Protein AF-A0A1R1MHG1-F1 (afdb_monomer_lite)

Sequence (68 aa):
MNILLSGASLFFLGIGLIFYSEHFLNSSLLQEISALIGLLFSAAGGILAAVGYICLSILRIFKFINDD

pLDDT: mean 87.43, std 7.13, range [51.56, 95.06]

Structure (mmCIF, N/CA/C/O backbone):
data_AF-A0A1R1MHG1-F1
#
_entry.id   AF-A0A1R1MHG1-F1
#
loop_
_atom_site.group_PDB
_atom_site.id
_atom_site.type_symbol
_atom_site.label_atom_id
_atom_site.label_alt_id
_atom_site.label_comp_id
_atom_site.label_asym_id
_atom_site.label_entity_id
_atom_site.label_seq_id
_atom_site.pdbx_PDB_ins_code
_atom_site.Cartn_x
_atom_site.Cartn_y
_atom_site.Cartn_z
_atom_site.occupancy
_atom_site.B_iso_or_equiv
_atom_site.auth_seq_id
_atom_site.auth_comp_id
_atom_site.auth_asym_id
_atom_site.auth_atom_id
_atom_site.pdbx_PDB_model_num
ATOM 1 N N . MET A 1 1 ? 9.795 -6.413 -13.011 1.00 61.62 1 MET A N 1
ATOM 2 C CA . MET A 1 1 ? 8.749 -7.287 -12.431 1.00 61.62 1 MET A CA 1
ATOM 3 C C . MET A 1 1 ? 8.518 -6.998 -10.945 1.00 61.62 1 MET A C 1
ATOM 5 O O . MET A 1 1 ? 7.381 -6.763 -10.563 1.00 61.62 1 MET A O 1
ATOM 9 N N . ASN A 1 2 ? 9.575 -6.957 -10.121 1.00 77.25 2 ASN A N 1
ATOM 10 C CA . ASN A 1 2 ? 9.466 -6.937 -8.651 1.00 77.25 2 ASN A CA 1
ATOM 11 C C . ASN A 1 2 ? 8.698 -5.736 -8.069 1.00 77.25 2 ASN A C 1
ATOM 13 O O . ASN A 1 2 ? 7.929 -5.920 -7.135 1.00 77.25 2 ASN A O 1
ATOM 17 N N . ILE A 1 3 ? 8.851 -4.533 -8.635 1.00 79.44 3 ILE A N 1
ATOM 18 C CA . ILE A 1 3 ? 8.190 -3.316 -8.122 1.00 79.44 3 ILE A CA 1
ATOM 19 C C . ILE A 1 3 ? 6.674 -3.360 -8.349 1.00 79.44 3 ILE A C 1
ATOM 21 O O . ILE A 1 3 ? 5.906 -3.035 -7.451 1.00 79.44 3 ILE A O 1
ATOM 25 N N . LEU A 1 4 ? 6.240 -3.822 -9.527 1.00 82.06 4 LEU A N 1
ATOM 26 C CA . LEU A 1 4 ? 4.818 -3.946 -9.853 1.00 82.06 4 LEU A CA 1
ATOM 27 C C . LEU A 1 4 ? 4.153 -4.994 -8.958 1.00 82.06 4 LEU A C 1
ATOM 29 O O . LEU A 1 4 ? 3.121 -4.723 -8.357 1.00 82.06 4 LEU A O 1
ATOM 33 N N . LEU A 1 5 ? 4.782 -6.165 -8.815 1.00 86.38 5 LEU A N 1
ATOM 34 C CA . LEU A 1 5 ? 4.249 -7.252 -7.994 1.00 86.38 5 LEU A CA 1
ATOM 35 C C . LEU A 1 5 ? 4.212 -6.883 -6.503 1.00 86.38 5 LEU A C 1
ATOM 37 O O . LEU A 1 5 ? 3.241 -7.192 -5.815 1.00 86.38 5 LEU A O 1
ATOM 41 N N . SER A 1 6 ? 5.240 -6.182 -6.015 1.00 86.62 6 SER A N 1
ATOM 42 C CA . SER A 1 6 ? 5.287 -5.654 -4.649 1.00 86.62 6 SER A CA 1
ATOM 43 C C . SER A 1 6 ? 4.201 -4.601 -4.415 1.00 86.62 6 SER A C 1
ATOM 45 O O . SER A 1 6 ? 3.473 -4.700 -3.430 1.00 86.62 6 SER A O 1
ATOM 47 N N . GLY A 1 7 ? 4.024 -3.657 -5.345 1.00 87.50 7 GLY A N 1
ATOM 48 C CA . GLY A 1 7 ? 2.973 -2.640 -5.270 1.00 87.50 7 GLY A CA 1
ATOM 49 C C . GLY A 1 7 ? 1.571 -3.241 -5.301 1.00 87.50 7 GLY A C 1
ATOM 50 O O . GLY A 1 7 ? 0.738 -2.909 -4.463 1.00 87.50 7 GLY A O 1
ATOM 51 N N . ALA A 1 8 ? 1.332 -4.197 -6.201 1.00 88.56 8 ALA A N 1
ATOM 52 C CA . ALA A 1 8 ? 0.062 -4.911 -6.284 1.00 88.56 8 ALA A CA 1
ATOM 53 C C . ALA A 1 8 ? -0.228 -5.698 -4.997 1.00 88.56 8 ALA A C 1
ATOM 55 O O . ALA A 1 8 ? -1.337 -5.634 -4.477 1.00 88.56 8 ALA A O 1
ATOM 56 N N . SER A 1 9 ? 0.772 -6.384 -4.436 1.00 91.25 9 SER A N 1
ATOM 57 C CA . SER A 1 9 ? 0.614 -7.110 -3.169 1.00 91.25 9 SER A CA 1
ATOM 58 C C . SER A 1 9 ? 0.260 -6.166 -2.015 1.00 91.25 9 SER A C 1
ATOM 60 O O . SER A 1 9 ? -0.635 -6.471 -1.231 1.00 91.25 9 SER A O 1
ATOM 62 N N . LEU A 1 10 ? 0.911 -4.998 -1.940 1.00 91.38 10 LEU A N 1
ATOM 63 C CA . LEU A 1 10 ? 0.621 -3.971 -0.936 1.00 91.38 10 LEU A CA 1
ATOM 64 C C . LEU A 1 10 ? -0.790 -3.381 -1.109 1.00 91.38 10 LEU A C 1
ATOM 66 O O . LEU A 1 10 ? -1.497 -3.176 -0.126 1.00 91.38 10 LEU A O 1
ATOM 70 N N . PHE A 1 11 ? -1.219 -3.167 -2.357 1.00 92.25 11 PHE A N 1
ATOM 71 C CA . PHE A 1 11 ? -2.562 -2.697 -2.700 1.00 92.25 11 PHE A CA 1
ATOM 72 C C 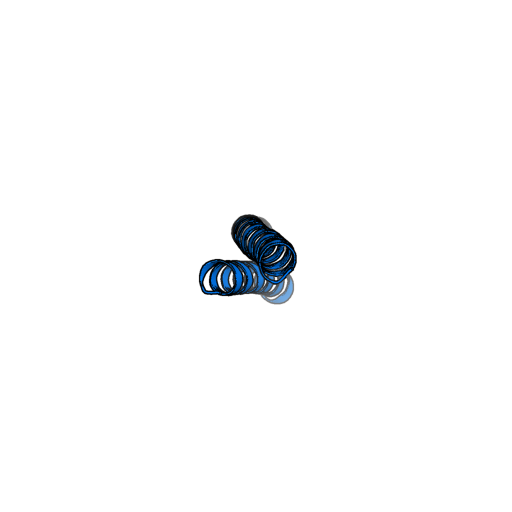. PHE A 1 11 ? -3.639 -3.680 -2.228 1.00 92.25 11 PHE A C 1
ATOM 74 O O . PHE A 1 11 ? -4.562 -3.298 -1.508 1.00 92.25 11 PHE A O 1
ATOM 81 N N . PHE A 1 12 ? -3.494 -4.963 -2.575 1.00 92.88 12 PHE A N 1
ATOM 82 C CA . PHE A 1 12 ? -4.437 -6.002 -2.158 1.00 92.88 12 PHE A CA 1
ATOM 83 C C . PHE A 1 12 ? -4.447 -6.205 -0.640 1.00 92.88 12 PHE A C 1
ATOM 85 O O . PHE A 1 12 ? -5.514 -6.432 -0.074 1.00 92.88 12 PHE A O 1
ATOM 92 N N . LEU A 1 13 ? -3.300 -6.056 0.031 1.00 93.19 13 LEU A N 1
ATOM 93 C CA . LEU A 1 13 ? -3.237 -6.028 1.494 1.00 93.19 13 LEU A CA 1
ATOM 94 C C . LEU A 1 13 ? -4.059 -4.874 2.080 1.00 93.19 13 LEU A C 1
ATOM 96 O O . LEU A 1 13 ? -4.837 -5.089 3.006 1.00 93.19 13 LEU A O 1
ATOM 100 N N . GLY A 1 14 ? -3.923 -3.668 1.521 1.00 90.38 14 GLY A N 1
ATOM 101 C CA . GLY A 1 14 ? -4.7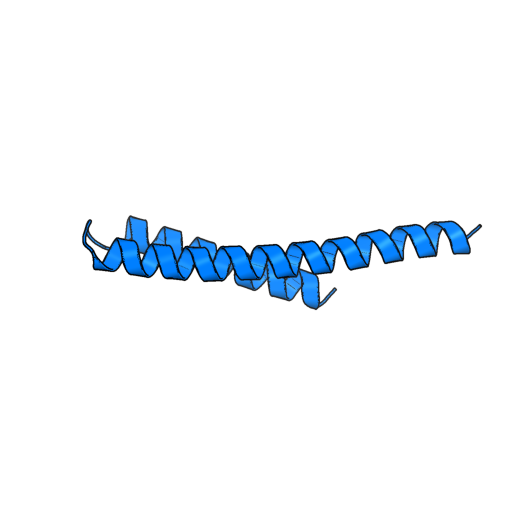04 -2.500 1.926 1.00 90.38 14 GLY A CA 1
ATOM 102 C C . GLY A 1 14 ? -6.208 -2.715 1.754 1.00 90.38 14 GLY A C 1
ATOM 103 O O . GLY A 1 14 ? -6.967 -2.487 2.693 1.00 90.38 14 GLY A O 1
ATOM 104 N N . ILE A 1 15 ? -6.640 -3.243 0.602 1.00 92.12 15 ILE A N 1
ATOM 105 C CA . ILE A 1 15 ? -8.048 -3.609 0.364 1.00 92.12 15 ILE A CA 1
ATOM 106 C C . ILE A 1 15 ? -8.535 -4.654 1.368 1.00 92.12 15 ILE A C 1
ATOM 108 O O . ILE A 1 15 ? -9.623 -4.504 1.919 1.00 92.12 15 ILE A O 1
ATOM 112 N N . GLY A 1 16 ? -7.738 -5.692 1.633 1.00 91.12 16 GLY A N 1
ATOM 113 C CA . GLY A 1 16 ? -8.081 -6.715 2.618 1.00 91.12 16 GLY A CA 1
ATOM 114 C C . GLY A 1 16 ? -8.309 -6.124 4.009 1.00 91.12 16 GLY A C 1
ATOM 115 O O . GLY A 1 16 ? -9.237 -6.529 4.703 1.00 91.12 16 GLY A O 1
ATOM 116 N N . LEU A 1 17 ? -7.519 -5.117 4.389 1.00 90.31 17 LEU A N 1
ATOM 117 C CA . LEU A 1 17 ? -7.647 -4.422 5.668 1.00 90.31 17 LEU A CA 1
ATOM 118 C C . LEU A 1 17 ? -8.920 -3.565 5.734 1.00 90.31 17 LEU A C 1
ATOM 120 O O . LEU A 1 17 ? -9.603 -3.583 6.755 1.00 90.31 17 LEU A O 1
ATOM 124 N N . ILE A 1 18 ? -9.289 -2.884 4.643 1.00 92.69 18 ILE A N 1
ATOM 125 C CA . ILE A 1 18 ? -10.570 -2.159 4.542 1.00 92.69 18 ILE A CA 1
ATOM 126 C C . ILE A 1 18 ? -11.742 -3.135 4.689 1.00 92.69 18 ILE A C 1
ATOM 128 O O . ILE A 1 18 ? -12.641 -2.902 5.490 1.00 92.69 18 ILE A O 1
ATOM 132 N N . PHE A 1 19 ? -11.706 -4.255 3.964 1.00 92.56 19 PHE A N 1
ATOM 133 C CA . PHE A 1 19 ? -12.782 -5.246 3.983 1.00 92.56 19 PHE A CA 1
ATOM 134 C C . PHE A 1 19 ? -12.915 -5.920 5.353 1.00 92.56 19 PHE A C 1
ATOM 136 O O . PHE A 1 19 ? -14.018 -6.109 5.859 1.00 92.56 19 PHE A O 1
ATOM 143 N N . TYR A 1 20 ? -11.783 -6.236 5.987 1.00 90.19 20 TYR A N 1
ATOM 144 C CA . TYR A 1 20 ? -11.753 -6.728 7.360 1.00 90.19 20 TYR A CA 1
ATOM 145 C C . TYR A 1 20 ? -12.345 -5.700 8.324 1.00 90.19 20 TYR A C 1
ATOM 147 O O . TYR A 1 20 ? -13.152 -6.054 9.180 1.00 90.19 20 TYR A O 1
ATOM 155 N N . SER A 1 21 ? -11.987 -4.427 8.147 1.00 89.06 21 SER A N 1
ATOM 156 C CA . SER A 1 21 ? -12.517 -3.336 8.951 1.00 89.06 21 SER A CA 1
ATOM 157 C C . SER A 1 21 ? -14.039 -3.273 8.879 1.00 89.06 21 SER A C 1
ATOM 159 O O . SER A 1 21 ? -14.701 -3.281 9.910 1.00 89.06 21 SER A O 1
ATOM 161 N N . GLU A 1 22 ? -14.603 -3.275 7.672 1.00 87.06 22 GLU A N 1
ATOM 162 C CA . GLU A 1 22 ? -16.051 -3.155 7.494 1.00 87.06 22 GLU A CA 1
ATOM 163 C C . GLU A 1 22 ? -16.850 -4.379 7.933 1.00 87.06 22 GLU A C 1
ATOM 165 O O . GLU A 1 22 ? -17.992 -4.233 8.362 1.00 87.06 22 GLU A O 1
ATOM 170 N N . HIS A 1 23 ? -16.282 -5.581 7.814 1.00 86.56 23 HIS A N 1
ATOM 171 C CA . HIS A 1 23 ? -17.035 -6.812 8.052 1.00 86.56 23 HIS A CA 1
ATOM 172 C C . HIS A 1 23 ? -16.878 -7.373 9.471 1.00 86.56 23 HIS A C 1
ATOM 174 O O . HIS A 1 23 ? -17.780 -8.052 9.958 1.00 86.56 23 HIS A O 1
ATOM 180 N N . PHE A 1 24 ? -15.743 -7.118 10.134 1.00 85.69 24 PHE A N 1
ATOM 181 C CA . PHE A 1 24 ? -15.442 -7.678 11.458 1.00 85.69 24 PHE A CA 1
ATOM 182 C C . PHE A 1 24 ? -15.518 -6.665 12.601 1.00 85.69 24 PHE A C 1
ATOM 184 O O . PHE A 1 24 ? -15.675 -7.087 13.750 1.00 85.69 24 PHE A O 1
ATOM 191 N N . LEU A 1 25 ? -15.411 -5.358 12.339 1.00 83.56 25 LEU A N 1
ATOM 192 C CA . LEU A 1 25 ? -15.622 -4.353 13.379 1.00 83.56 25 LEU A CA 1
ATOM 193 C C . LEU A 1 25 ? -17.077 -3.884 13.388 1.00 83.56 25 LEU A C 1
ATOM 195 O O . LEU A 1 25 ? -17.699 -3.669 12.356 1.00 83.56 25 LEU A O 1
ATOM 199 N N . ASN A 1 26 ? -17.613 -3.705 14.595 1.00 79.19 26 ASN A N 1
ATOM 200 C CA . ASN A 1 26 ? -18.883 -3.014 14.771 1.00 79.19 26 ASN A CA 1
ATOM 201 C C . ASN A 1 26 ? -18.726 -1.541 14.386 1.00 79.19 26 ASN A C 1
ATOM 203 O O . ASN A 1 26 ? -17.686 -0.948 14.693 1.00 79.19 26 ASN A O 1
ATOM 207 N N . SER A 1 27 ? -19.795 -0.972 13.813 1.00 75.06 27 SER A N 1
ATOM 208 C CA . SER A 1 27 ? -19.897 0.427 13.376 1.00 75.06 27 SER A CA 1
ATOM 209 C C . SER A 1 27 ? -19.488 1.379 14.499 1.00 75.06 27 SER A C 1
ATOM 211 O O . SER A 1 27 ? -20.275 1.735 15.374 1.00 75.06 27 SER A O 1
ATOM 213 N N . SER A 1 28 ? -18.207 1.731 14.512 1.00 86.81 28 SER A N 1
ATOM 214 C CA . SER A 1 28 ? -17.547 2.460 15.587 1.00 86.81 28 SER A CA 1
ATOM 215 C C . SER A 1 28 ? -16.398 3.280 15.023 1.00 86.81 28 SER A C 1
ATOM 217 O O . SER A 1 28 ? -15.885 3.006 13.940 1.00 86.81 28 SER A O 1
ATOM 219 N N . LEU A 1 29 ? -15.946 4.260 15.800 1.00 87.12 29 LEU A N 1
ATOM 220 C CA . LEU A 1 29 ? -14.847 5.147 15.417 1.00 87.12 29 LEU A CA 1
ATOM 221 C C . LEU A 1 29 ? -13.541 4.376 15.122 1.00 87.12 29 LEU A C 1
ATOM 223 O O . LEU A 1 29 ? -12.719 4.815 14.324 1.00 87.12 29 LEU A O 1
ATOM 227 N N . LEU A 1 30 ? -13.368 3.189 15.719 1.00 87.88 30 LEU A N 1
ATOM 228 C CA . LEU A 1 30 ? -12.242 2.302 15.423 1.00 87.88 30 LEU A CA 1
ATOM 229 C C . LEU A 1 30 ? -12.309 1.723 14.007 1.00 87.88 30 LEU A C 1
ATOM 231 O O . LEU A 1 30 ? -11.270 1.666 13.358 1.00 87.88 30 LEU A O 1
ATOM 235 N N . GLN A 1 31 ? -13.501 1.355 13.520 1.00 91.12 31 GLN A N 1
ATOM 236 C CA . GLN A 1 31 ? -13.704 0.858 12.155 1.00 91.12 31 GLN A CA 1
ATOM 237 C C . GLN A 1 31 ? -13.324 1.914 11.116 1.00 91.12 31 GLN A C 1
ATOM 239 O O . GLN A 1 31 ? -12.669 1.598 10.123 1.00 91.12 31 GLN A O 1
ATOM 244 N N . GLU A 1 32 ? -13.717 3.170 11.333 1.00 90.12 32 GLU A N 1
ATOM 245 C CA . GLU A 1 32 ? -13.343 4.258 10.428 1.00 90.12 32 GLU A CA 1
ATOM 246 C C . GLU A 1 32 ? -11.827 4.448 10.389 1.00 90.12 32 GLU A C 1
ATOM 248 O O . GLU A 1 32 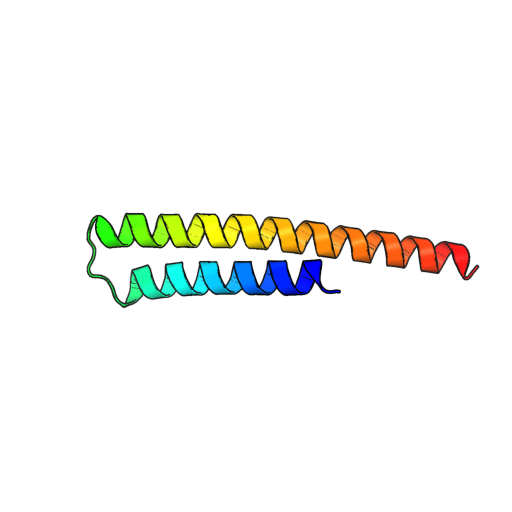? -11.253 4.534 9.306 1.00 90.12 32 GLU A O 1
ATOM 253 N N . ILE A 1 33 ? -11.152 4.436 11.544 1.00 92.88 33 ILE A N 1
ATOM 254 C CA . ILE A 1 33 ? -9.692 4.589 11.608 1.00 92.88 33 ILE A CA 1
ATOM 255 C C . ILE A 1 33 ? -8.978 3.408 10.938 1.00 92.88 33 ILE A C 1
ATOM 257 O O . ILE A 1 33 ? -8.045 3.625 10.162 1.00 92.88 33 ILE A O 1
ATOM 261 N N . SER A 1 34 ? -9.400 2.164 11.183 1.00 90.94 34 SER A N 1
ATOM 262 C CA . SER A 1 34 ? -8.790 1.002 10.524 1.00 90.94 34 SER A CA 1
ATOM 263 C C . SER A 1 34 ? -9.059 0.979 9.022 1.00 90.94 34 SER A C 1
ATOM 265 O O . SER A 1 34 ? -8.143 0.685 8.254 1.00 90.94 34 SER A O 1
ATOM 267 N N . ALA A 1 35 ? -10.257 1.368 8.577 1.00 92.12 35 ALA A N 1
ATOM 268 C CA . ALA A 1 35 ? -10.555 1.525 7.156 1.00 92.12 35 ALA A CA 1
ATOM 269 C C . ALA A 1 35 ? -9.693 2.628 6.521 1.00 92.12 35 ALA A C 1
ATOM 271 O O . ALA A 1 35 ? -9.169 2.437 5.425 1.00 92.12 35 ALA A O 1
ATOM 272 N N . LEU A 1 36 ? -9.459 3.740 7.225 1.00 93.69 36 LEU A N 1
ATOM 273 C CA . LEU A 1 36 ? -8.596 4.829 6.763 1.00 93.69 36 LEU A CA 1
ATOM 274 C C . LEU A 1 36 ? -7.133 4.384 6.612 1.00 93.69 36 LEU A C 1
ATOM 276 O O . LEU A 1 36 ? -6.467 4.733 5.637 1.00 93.69 36 LEU A O 1
ATOM 280 N N . ILE A 1 37 ? -6.630 3.577 7.551 1.00 93.50 37 ILE A N 1
ATOM 281 C CA . ILE A 1 37 ? -5.295 2.973 7.450 1.00 93.50 37 ILE A CA 1
ATOM 282 C C . ILE A 1 37 ? -5.242 2.040 6.237 1.00 93.50 37 ILE A C 1
ATOM 284 O O . ILE A 1 37 ? -4.328 2.150 5.420 1.00 93.50 37 ILE A O 1
ATOM 288 N N . GLY A 1 38 ? -6.238 1.169 6.070 1.00 91.81 38 GLY A N 1
ATOM 289 C CA . GLY A 1 38 ? -6.338 0.289 4.904 1.00 91.81 38 GLY A CA 1
ATOM 290 C C . GLY A 1 38 ? -6.365 1.068 3.585 1.00 91.81 38 GLY A C 1
ATOM 291 O O . GLY A 1 38 ? -5.684 0.693 2.630 1.00 91.81 38 GLY A O 1
ATOM 292 N N . LEU A 1 39 ? -7.065 2.204 3.556 1.00 94.56 39 LEU A N 1
ATOM 293 C CA . LEU A 1 39 ? -7.118 3.118 2.418 1.00 94.56 39 LEU A CA 1
ATOM 294 C C . LEU A 1 39 ? -5.746 3.711 2.089 1.00 94.56 39 LEU A C 1
ATOM 296 O O . LEU A 1 39 ? -5.366 3.724 0.921 1.00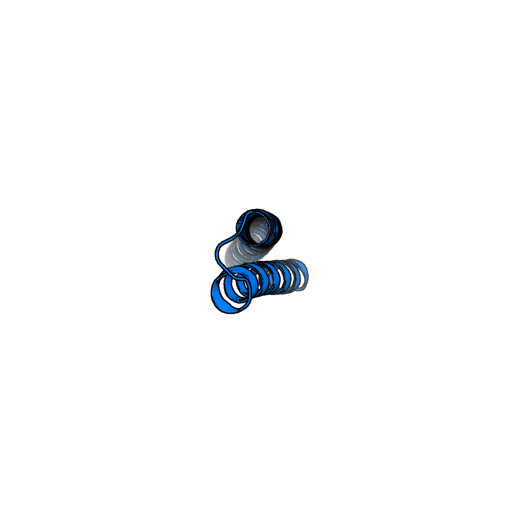 94.56 39 LEU A O 1
ATOM 300 N N . LEU A 1 40 ? -4.982 4.157 3.088 1.00 95.06 40 LEU A N 1
ATOM 301 C CA . LEU A 1 40 ? -3.626 4.679 2.883 1.00 95.06 40 LEU A CA 1
ATOM 302 C C . LEU A 1 40 ? -2.688 3.614 2.307 1.00 95.06 40 LEU A C 1
ATOM 304 O O . LEU A 1 40 ? -1.960 3.885 1.350 1.00 95.06 40 LEU A O 1
ATOM 308 N N . PHE A 1 41 ? -2.734 2.395 2.848 1.00 92.50 41 PHE A N 1
ATOM 309 C CA . PHE A 1 41 ? -1.950 1.269 2.334 1.00 92.50 41 PHE A CA 1
ATOM 310 C C . PHE A 1 41 ? -2.348 0.905 0.903 1.00 92.50 41 PHE A C 1
ATOM 312 O O . PHE A 1 41 ? -1.478 0.703 0.053 1.00 92.50 41 PHE A O 1
ATOM 319 N N . SER A 1 42 ? -3.653 0.879 0.624 1.00 93.81 42 SER A N 1
ATOM 320 C CA . SER A 1 42 ? -4.182 0.634 -0.713 1.00 93.81 42 SER A CA 1
ATOM 321 C C . SER A 1 42 ? -3.710 1.719 -1.683 1.00 93.81 42 SER A C 1
ATOM 323 O O . SER A 1 42 ? -3.072 1.415 -2.685 1.00 93.81 42 SER A O 1
ATOM 325 N N . ALA A 1 43 ? -3.872 3.000 -1.351 1.00 94.75 43 ALA A N 1
ATOM 326 C CA . ALA A 1 43 ? -3.420 4.108 -2.190 1.00 94.75 43 ALA A CA 1
ATOM 327 C C . ALA A 1 43 ? -1.909 4.047 -2.484 1.00 94.75 43 ALA A C 1
ATOM 329 O O . ALA A 1 43 ? -1.501 4.145 -3.642 1.00 94.75 43 ALA A O 1
ATOM 330 N N . ALA A 1 44 ? -1.077 3.819 -1.463 1.00 93.31 44 ALA A N 1
ATOM 331 C CA . ALA A 1 44 ? 0.371 3.706 -1.628 1.00 93.31 44 ALA A CA 1
ATOM 332 C C . ALA A 1 44 ? 0.761 2.518 -2.524 1.00 93.31 44 ALA A C 1
ATOM 334 O O . ALA A 1 44 ? 1.568 2.673 -3.444 1.00 93.31 44 ALA A O 1
ATOM 335 N N . GLY A 1 45 ? 0.158 1.346 -2.301 1.00 90.25 45 GLY A N 1
ATOM 336 C CA . GLY A 1 45 ? 0.384 0.157 -3.124 1.00 90.25 45 GLY A CA 1
ATOM 337 C C . GLY A 1 45 ? -0.055 0.357 -4.573 1.00 90.25 45 GLY A C 1
ATOM 338 O O . GLY A 1 45 ? 0.667 -0.020 -5.496 1.00 90.25 45 GLY A O 1
ATOM 339 N N . GLY A 1 46 ? -1.190 1.027 -4.781 1.00 91.62 46 GLY A N 1
ATOM 340 C CA . GLY A 1 46 ? -1.722 1.359 -6.101 1.00 91.62 46 GLY A CA 1
ATOM 341 C C . GLY A 1 46 ? -0.800 2.292 -6.882 1.00 91.62 46 GLY A C 1
ATOM 342 O O . GLY A 1 46 ? -0.513 2.029 -8.050 1.00 91.62 46 GLY A O 1
ATOM 343 N N . ILE A 1 47 ? -0.258 3.326 -6.231 1.00 92.50 47 ILE A N 1
ATOM 344 C CA . ILE A 1 47 ? 0.739 4.222 -6.837 1.00 92.50 47 ILE A CA 1
ATOM 345 C C . ILE A 1 47 ? 1.999 3.435 -7.212 1.00 92.50 47 ILE A C 1
ATOM 347 O O . ILE A 1 47 ? 2.486 3.549 -8.337 1.00 92.50 47 ILE A O 1
ATOM 351 N N . LEU A 1 48 ? 2.506 2.590 -6.309 1.00 88.88 48 LEU A N 1
ATOM 352 C CA . LEU A 1 48 ? 3.703 1.785 -6.565 1.00 88.88 48 LEU A CA 1
ATOM 353 C C . LEU A 1 48 ? 3.494 0.804 -7.735 1.00 88.88 48 LEU A C 1
ATOM 355 O O . LEU A 1 48 ? 4.373 0.642 -8.587 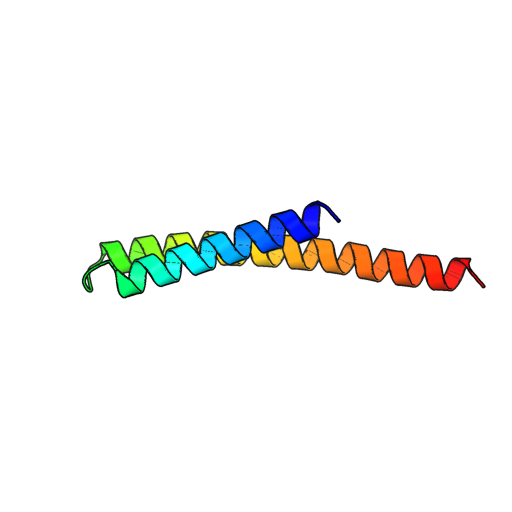1.00 88.88 48 LEU A O 1
ATOM 359 N N . ALA A 1 49 ? 2.313 0.183 -7.812 1.00 89.75 49 ALA A N 1
ATOM 360 C CA . ALA A 1 49 ? 1.922 -0.704 -8.903 1.00 89.75 49 ALA A CA 1
ATOM 361 C C . ALA A 1 49 ? 1.810 0.051 -10.236 1.00 89.75 49 ALA A C 1
ATOM 363 O O . ALA A 1 49 ? 2.335 -0.418 -11.249 1.00 89.75 49 ALA A O 1
ATOM 364 N N . ALA A 1 50 ? 1.190 1.234 -10.232 1.00 89.25 50 ALA A N 1
ATOM 365 C CA . ALA A 1 50 ? 1.066 2.091 -11.407 1.00 89.25 50 ALA A CA 1
ATOM 366 C C . ALA A 1 50 ? 2.442 2.508 -11.945 1.00 89.25 50 ALA A C 1
ATOM 368 O O . ALA A 1 50 ? 2.703 2.363 -13.138 1.00 89.25 50 ALA A O 1
ATOM 369 N N . VAL A 1 51 ? 3.360 2.931 -11.070 1.00 88.81 51 VAL A N 1
ATOM 370 C CA . VAL A 1 51 ? 4.746 3.254 -11.451 1.00 88.81 51 VAL A CA 1
ATOM 371 C C . VAL A 1 51 ? 5.448 2.032 -12.046 1.00 88.81 51 VAL A C 1
ATOM 373 O O . VAL A 1 51 ? 6.056 2.120 -13.114 1.00 88.81 51 VAL A 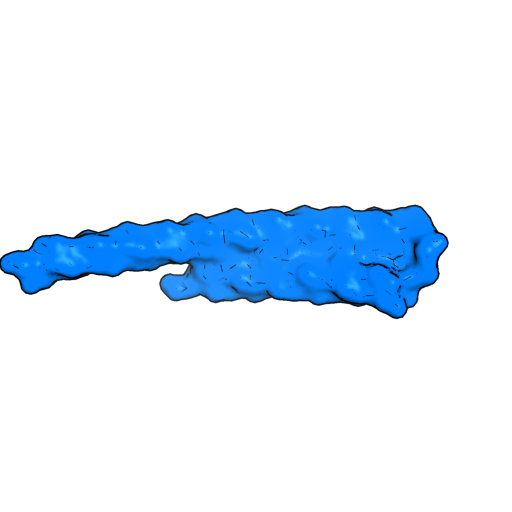O 1
ATOM 376 N N . GLY A 1 52 ? 5.319 0.864 -11.409 1.00 86.94 52 GLY A N 1
ATOM 377 C CA . GLY A 1 52 ? 5.874 -0.387 -11.928 1.00 86.94 52 GLY A CA 1
ATOM 378 C C . GLY A 1 52 ? 5.334 -0.754 -13.315 1.00 86.94 52 GLY A C 1
ATOM 379 O O . GLY A 1 52 ? 6.090 -1.227 -14.168 1.00 86.94 52 GLY A O 1
ATOM 380 N N . TYR A 1 53 ? 4.046 -0.508 -13.563 1.00 87.94 53 TYR A N 1
ATOM 381 C CA . TYR A 1 53 ? 3.408 -0.728 -14.860 1.00 87.94 53 TYR A CA 1
ATOM 382 C C . TYR A 1 53 ? 3.883 0.262 -15.925 1.00 87.94 53 TYR A C 1
ATOM 384 O O . TYR A 1 53 ? 4.165 -0.147 -17.055 1.00 87.94 53 TYR A O 1
ATOM 392 N N . ILE A 1 54 ? 4.032 1.541 -15.575 1.00 88.44 54 ILE A N 1
ATOM 393 C CA . ILE A 1 54 ? 4.570 2.564 -16.480 1.00 88.44 54 ILE A CA 1
ATOM 394 C C . ILE A 1 54 ? 5.994 2.189 -16.902 1.00 88.44 54 ILE A C 1
ATOM 396 O O . ILE A 1 54 ? 6.283 2.174 -18.096 1.00 88.44 54 ILE A O 1
ATOM 400 N N . CYS A 1 55 ? 6.856 1.778 -15.965 1.00 86.19 55 CYS A N 1
ATOM 401 C CA . CYS A 1 55 ? 8.199 1.289 -16.290 1.00 86.19 55 CYS A CA 1
ATOM 402 C C . CYS A 1 55 ? 8.177 0.122 -17.287 1.00 86.19 55 CYS A C 1
ATOM 404 O O . CYS A 1 55 ? 8.942 0.124 -18.248 1.00 86.19 55 CYS A O 1
ATOM 406 N N . LEU A 1 56 ? 7.300 -0.870 -17.092 1.00 85.81 56 LEU A N 1
ATOM 407 C CA . LEU A 1 56 ? 7.175 -1.992 -18.031 1.00 85.81 56 LEU A CA 1
ATOM 408 C C . LEU A 1 56 ? 6.649 -1.556 -19.398 1.00 85.81 56 LEU A C 1
ATOM 410 O O . LEU A 1 56 ? 7.106 -2.069 -20.417 1.00 85.81 56 LEU A O 1
ATOM 414 N N . SER A 1 57 ? 5.700 -0.624 -19.423 1.00 87.75 57 SER A N 1
ATOM 415 C CA . SER A 1 57 ? 5.132 -0.092 -20.661 1.00 87.75 57 SER A CA 1
ATOM 416 C C . SER A 1 57 ? 6.196 0.643 -21.476 1.00 87.75 57 SER A C 1
ATOM 418 O O . SER A 1 57 ? 6.331 0.385 -22.669 1.00 87.75 57 SER A O 1
ATOM 420 N N . ILE A 1 58 ? 7.018 1.471 -20.822 1.00 87.88 58 ILE A N 1
ATOM 421 C CA . ILE A 1 58 ? 8.139 2.176 -21.459 1.00 87.88 58 ILE A CA 1
ATOM 422 C C . ILE A 1 58 ? 9.173 1.179 -21.987 1.00 87.88 58 ILE A C 1
ATOM 424 O O . ILE A 1 58 ? 9.550 1.259 -23.151 1.00 87.88 58 ILE A O 1
ATOM 428 N N . LEU A 1 59 ? 9.594 0.204 -21.173 1.00 84.12 59 LEU A N 1
ATOM 429 C CA . LEU A 1 59 ? 10.553 -0.823 -21.598 1.00 84.12 59 LEU A CA 1
ATOM 430 C C . LEU A 1 59 ? 10.039 -1.641 -22.789 1.00 84.12 59 LEU A C 1
ATOM 432 O O . LEU A 1 59 ? 10.819 -2.004 -23.665 1.00 84.12 59 LEU A O 1
ATOM 436 N N . ARG A 1 60 ? 8.731 -1.918 -22.842 1.00 84.56 60 ARG A N 1
ATOM 437 C CA . ARG A 1 60 ? 8.108 -2.629 -23.964 1.00 84.56 60 ARG A CA 1
ATOM 438 C C . ARG A 1 60 ? 8.164 -1.809 -25.249 1.00 84.56 60 ARG A C 1
ATOM 440 O O . ARG A 1 60 ? 8.515 -2.365 -26.282 1.00 84.56 60 ARG A O 1
ATOM 447 N N . ILE A 1 61 ? 7.847 -0.517 -25.179 1.00 87.62 61 ILE A N 1
ATOM 448 C CA . ILE A 1 61 ? 7.929 0.394 -26.331 1.00 87.62 61 ILE A CA 1
ATOM 449 C C . ILE A 1 61 ? 9.380 0.516 -26.803 1.00 87.62 61 ILE A C 1
ATOM 451 O O . ILE A 1 61 ? 9.647 0.409 -27.993 1.00 87.62 61 ILE A O 1
ATOM 455 N N . PHE A 1 62 ? 10.324 0.674 -25.873 1.00 85.94 62 PHE A N 1
ATOM 456 C CA . PHE A 1 62 ? 11.744 0.790 -26.202 1.00 85.94 62 PHE A CA 1
ATOM 457 C C . PHE A 1 62 ? 12.285 -0.477 -26.866 1.00 85.94 62 PHE A C 1
ATOM 459 O O . PHE A 1 62 ? 13.012 -0.396 -27.849 1.00 85.94 62 PHE A O 1
ATOM 466 N N . LYS A 1 63 ? 11.889 -1.654 -26.362 1.00 84.06 63 LYS A N 1
ATOM 467 C CA . LYS A 1 63 ? 12.227 -2.931 -26.992 1.00 84.06 63 LYS A CA 1
ATOM 468 C C . LYS A 1 63 ? 11.637 -3.032 -28.398 1.00 84.06 63 LYS A C 1
ATOM 470 O O . LYS A 1 63 ? 12.344 -3.454 -29.293 1.00 84.06 63 LYS A O 1
ATOM 475 N N . PHE A 1 64 ? 10.380 -2.632 -28.583 1.00 86.69 64 PHE A N 1
ATOM 476 C CA . PHE A 1 64 ? 9.721 -2.671 -29.889 1.00 86.69 64 PHE A CA 1
ATOM 477 C C . PHE A 1 64 ? 10.431 -1.784 -30.921 1.00 86.69 64 PHE A C 1
ATOM 479 O O . PHE A 1 64 ? 10.648 -2.221 -32.035 1.00 86.69 64 PHE A O 1
ATOM 486 N N . ILE A 1 65 ? 10.851 -0.577 -30.529 1.00 87.62 65 ILE A N 1
ATOM 487 C CA . ILE A 1 65 ? 11.573 0.357 -31.411 1.00 87.62 65 ILE A CA 1
ATOM 488 C C . ILE A 1 65 ? 12.994 -0.125 -31.736 1.00 87.62 65 ILE A C 1
ATOM 490 O O . ILE A 1 65 ? 13.520 0.208 -32.787 1.00 87.62 65 ILE A O 1
ATOM 494 N N . ASN A 1 66 ? 13.642 -0.849 -30.821 1.00 82.06 66 ASN A N 1
ATOM 495 C CA . ASN A 1 66 ? 15.027 -1.300 -30.981 1.00 82.06 66 ASN A CA 1
ATOM 496 C C . ASN A 1 66 ? 15.150 -2.705 -31.607 1.00 82.06 66 ASN A C 1
ATOM 498 O O . ASN A 1 66 ? 16.266 -3.138 -31.876 1.00 82.06 66 ASN A O 1
ATOM 502 N N . ASP A 1 67 ? 14.039 -3.435 -31.756 1.00 71.38 67 ASP A N 1
ATOM 503 C CA . ASP A 1 67 ? 13.963 -4.696 -32.517 1.00 71.38 67 ASP A CA 1
ATOM 504 C C . ASP A 1 67 ? 13.648 -4.453 -34.019 1.00 71.38 67 ASP A C 1
ATOM 506 O O . ASP A 1 67 ? 13.642 -5.419 -34.782 1.00 71.38 67 ASP A O 1
ATOM 510 N N . ASP A 1 68 ? 13.424 -3.195 -34.437 1.00 51.56 68 ASP A N 1
ATOM 511 C CA . ASP A 1 68 ? 13.345 -2.730 -35.839 1.00 51.56 68 ASP A CA 1
ATOM 512 C C . ASP A 1 68 ? 14.693 -2.138 -36.308 1.00 51.56 68 ASP A C 1
ATOM 514 O O . ASP A 1 68 ? 15.060 -2.350 -37.490 1.00 51.56 68 ASP A O 1
#

Secondary structure (DSSP, 8-state):
-HHHHHHHHHHHHHHHHHHHHHHHS-SSHHHHHHHHHHHHHHHHHHHHHHHHHHHHHHHHHHHHHH--

Foldseek 3Di:
DVQLVQLVVQLVQLVVQLVCLVPVDDPDPVSVVSNVVSVVSNVRSVVSNVVVVVVVVVVVVVVVVVVD

Radius of gyration: 16.9 Å; chains: 1; bounding box: 35×13×51 Å